Protein AF-A0A067DCW1-F1 (afdb_monomer_lite)

Structure (mmCIF, N/CA/C/O backbone):
data_AF-A0A067DCW1-F1
#
_entry.id   AF-A0A067DCW1-F1
#
loop_
_atom_site.group_PDB
_atom_site.id
_atom_site.type_symbol
_atom_site.label_atom_id
_atom_site.label_alt_id
_atom_site.label_comp_id
_atom_site.label_asym_id
_atom_site.label_entity_id
_atom_site.label_seq_id
_atom_site.pdbx_PDB_ins_code
_atom_site.Cartn_x
_atom_site.Cartn_y
_atom_site.Cartn_z
_atom_site.occupancy
_atom_site.B_iso_or_equiv
_atom_site.auth_seq_id
_atom_site.auth_comp_id
_atom_site.auth_asym_id
_atom_site.auth_atom_id
_atom_site.pdbx_PDB_model_num
ATOM 1 N N . ASN A 1 1 ? 26.814 -1.345 -32.797 1.00 62.94 1 ASN A N 1
ATOM 2 C CA . ASN A 1 1 ? 25.443 -1.521 -32.269 1.00 62.94 1 ASN A CA 1
ATOM 3 C C . ASN A 1 1 ? 25.289 -0.951 -30.857 1.00 62.94 1 ASN A C 1
ATOM 5 O O . ASN A 1 1 ? 24.846 -1.638 -29.954 1.00 62.94 1 ASN A O 1
ATOM 9 N N . LEU A 1 2 ? 25.624 0.328 -30.653 1.00 83.44 2 LEU A N 1
ATOM 10 C CA . LEU A 1 2 ? 25.447 1.003 -29.356 1.00 83.44 2 LEU A CA 1
ATOM 11 C C . LEU A 1 2 ? 23.960 1.272 -29.051 1.00 83.44 2 LEU A C 1
ATOM 13 O O . LEU A 1 2 ? 23.530 1.192 -27.907 1.00 83.44 2 LEU A O 1
ATOM 17 N N . SER A 1 3 ? 23.166 1.525 -30.097 1.00 88.94 3 SER A N 1
ATOM 18 C CA . SER A 1 3 ? 21.729 1.796 -29.982 1.00 88.94 3 SER A CA 1
ATOM 19 C C . SER A 1 3 ? 20.936 0.626 -29.396 1.00 88.94 3 SER A C 1
ATOM 21 O O . SER A 1 3 ? 20.045 0.869 -28.595 1.00 88.94 3 SER A O 1
ATOM 23 N N . SER A 1 4 ? 21.244 -0.623 -29.763 1.00 86.31 4 SER A N 1
ATOM 24 C CA . SER A 1 4 ? 20.523 -1.793 -29.238 1.00 86.31 4 SER A CA 1
ATOM 25 C C . SER A 1 4 ? 20.833 -2.030 -27.761 1.00 86.31 4 SER A C 1
ATOM 27 O O . SER A 1 4 ? 19.921 -2.259 -26.976 1.00 86.31 4 SER A O 1
ATOM 29 N N . ALA A 1 5 ? 22.099 -1.863 -27.364 1.00 89.50 5 ALA A N 1
ATOM 30 C CA . ALA A 1 5 ? 22.513 -1.972 -25.968 1.00 89.50 5 ALA A CA 1
ATOM 31 C C . ALA A 1 5 ? 21.838 -0.913 -25.072 1.00 89.50 5 ALA A C 1
ATOM 33 O O . ALA A 1 5 ? 21.439 -1.222 -23.951 1.00 89.50 5 ALA A O 1
ATOM 34 N N . LEU A 1 6 ? 21.652 0.321 -25.566 1.00 91.44 6 LEU A N 1
ATOM 35 C CA . LEU A 1 6 ? 20.890 1.346 -24.840 1.00 91.44 6 LEU A CA 1
ATOM 36 C C . LEU A 1 6 ? 19.412 0.963 -24.676 1.00 91.44 6 LEU A C 1
ATOM 38 O O . LEU A 1 6 ? 18.846 1.168 -23.603 1.00 91.44 6 LEU A O 1
ATOM 42 N N . THR A 1 7 ? 18.785 0.408 -25.716 1.00 92.38 7 THR A N 1
ATOM 43 C CA . THR A 1 7 ? 17.385 -0.035 -25.653 1.00 92.38 7 THR A CA 1
ATOM 44 C C . THR A 1 7 ? 17.198 -1.173 -24.650 1.00 92.38 7 THR A C 1
ATOM 46 O O . THR A 1 7 ? 16.283 -1.119 -23.830 1.00 92.38 7 THR A O 1
ATOM 49 N N . GLU A 1 8 ? 18.088 -2.165 -24.658 1.00 92.81 8 GLU A N 1
ATOM 50 C CA . GLU A 1 8 ? 18.062 -3.288 -23.713 1.00 92.81 8 GLU A CA 1
ATOM 51 C C . GLU A 1 8 ? 18.23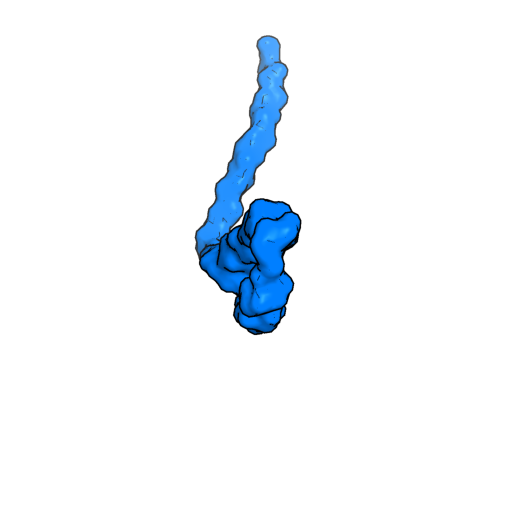9 -2.817 -22.263 1.00 92.81 8 GLU A C 1
ATOM 53 O O . GLU A 1 8 ? 17.491 -3.236 -21.377 1.00 92.81 8 GLU A O 1
ATOM 58 N N . ALA A 1 9 ? 19.171 -1.889 -22.020 1.00 92.25 9 ALA A N 1
ATOM 59 C CA . ALA A 1 9 ? 19.385 -1.309 -20.697 1.00 92.25 9 ALA A CA 1
ATOM 60 C C . ALA A 1 9 ? 18.151 -0.538 -20.192 1.00 92.25 9 ALA A C 1
ATOM 62 O O . ALA A 1 9 ? 17.744 -0.711 -19.041 1.00 92.25 9 ALA A O 1
ATOM 63 N N . ALA A 1 10 ? 17.515 0.265 -21.051 1.00 94.19 10 ALA A N 1
ATOM 64 C CA . ALA A 1 10 ? 16.291 0.987 -20.705 1.00 94.19 10 ALA A CA 1
ATOM 65 C C . ALA A 1 10 ? 15.132 0.028 -20.381 1.00 94.19 10 ALA A C 1
ATOM 67 O O . ALA A 1 10 ? 14.383 0.244 -19.427 1.00 94.19 10 ALA A O 1
ATOM 68 N N . GLN A 1 11 ? 15.005 -1.067 -21.134 1.00 94.38 11 GLN A N 1
ATOM 69 C CA . GLN A 1 11 ? 13.967 -2.068 -20.906 1.00 94.38 11 GLN A CA 1
ATOM 70 C C . GLN A 1 11 ? 14.197 -2.848 -19.603 1.00 94.38 11 GLN A C 1
ATOM 72 O O . GLN A 1 11 ? 13.251 -3.066 -18.844 1.00 94.38 11 GLN A O 1
ATOM 77 N N . ALA A 1 12 ? 15.448 -3.204 -19.295 1.00 95.44 12 ALA A N 1
ATOM 78 C CA . ALA A 1 12 ? 15.812 -3.819 -18.021 1.00 95.44 12 ALA A CA 1
ATOM 79 C C . ALA A 1 12 ? 15.509 -2.890 -16.832 1.00 95.44 12 ALA A C 1
ATOM 81 O O . ALA A 1 12 ? 14.950 -3.332 -15.826 1.00 95.44 12 ALA A O 1
ATOM 82 N N . GLN A 1 13 ? 15.803 -1.592 -16.965 1.00 95.69 13 GLN A N 1
ATOM 83 C CA . GLN A 1 13 ? 15.476 -0.595 -15.948 1.00 95.69 13 GLN A CA 1
ATOM 84 C C . GLN A 1 13 ? 13.960 -0.460 -15.748 1.00 95.69 13 GLN A C 1
ATOM 86 O O . GLN A 1 13 ? 13.486 -0.491 -14.612 1.00 95.69 13 GLN A O 1
ATOM 91 N N . ALA A 1 14 ? 13.185 -0.364 -16.832 1.00 95.00 14 ALA A N 1
ATOM 92 C CA . ALA A 1 14 ? 11.727 -0.291 -16.764 1.00 95.00 14 ALA A CA 1
ATOM 93 C C . ALA A 1 14 ? 11.124 -1.534 -16.087 1.00 95.00 14 ALA A C 1
ATOM 95 O O . ALA A 1 14 ? 10.235 -1.412 -15.242 1.00 95.00 14 ALA A O 1
ATOM 96 N N . GLN A 1 15 ? 11.650 -2.723 -16.397 1.00 96.44 15 GLN A N 1
ATOM 97 C CA . GLN A 1 15 ? 11.227 -3.973 -15.772 1.00 96.44 15 GLN A CA 1
ATOM 98 C C . GLN A 1 15 ? 11.539 -4.001 -14.268 1.00 96.44 15 GLN A C 1
ATOM 100 O O . GLN A 1 15 ? 10.692 -4.417 -13.477 1.00 96.44 15 GLN A O 1
ATOM 105 N N . ALA A 1 16 ? 12.723 -3.534 -13.862 1.00 96.06 16 ALA A N 1
ATOM 106 C CA . ALA A 1 16 ? 13.105 -3.449 -12.454 1.00 96.06 16 ALA A CA 1
ATOM 107 C C . ALA A 1 16 ? 12.207 -2.474 -11.671 1.00 96.06 16 ALA A C 1
ATOM 109 O O . ALA A 1 16 ? 11.773 -2.788 -10.563 1.00 96.06 16 ALA A O 1
ATOM 110 N N . ILE A 1 17 ? 11.869 -1.323 -12.263 1.00 95.06 17 ILE A N 1
ATOM 111 C CA . ILE A 1 17 ? 10.937 -0.354 -11.667 1.00 95.06 17 ILE A CA 1
ATOM 112 C C . ILE A 1 17 ? 9.539 -0.967 -11.523 1.00 95.06 17 ILE A C 1
ATOM 114 O O . ILE A 1 17 ? 8.916 -0.833 -10.471 1.00 95.06 17 ILE A O 1
ATOM 118 N N . ALA A 1 18 ? 9.044 -1.663 -12.550 1.00 95.19 18 ALA A N 1
ATOM 119 C CA . ALA A 1 18 ? 7.737 -2.313 -12.503 1.00 95.19 18 ALA A CA 1
ATOM 120 C C . ALA A 1 18 ? 7.668 -3.409 -11.424 1.00 95.19 18 ALA A C 1
ATOM 122 O O . ALA A 1 18 ? 6.668 -3.516 -10.712 1.00 95.19 18 ALA A O 1
ATOM 123 N N . ASP A 1 19 ? 8.732 -4.200 -11.270 1.00 97.62 19 ASP A N 1
ATOM 124 C CA . ASP A 1 19 ? 8.828 -5.206 -10.210 1.00 97.62 19 ASP A CA 1
ATOM 125 C C . ASP A 1 19 ? 8.846 -4.570 -8.812 1.00 97.62 19 ASP A C 1
ATOM 127 O O . ASP A 1 19 ? 8.135 -5.021 -7.911 1.00 97.62 19 ASP A O 1
ATOM 131 N N . LEU A 1 20 ? 9.592 -3.475 -8.637 1.00 96.38 20 LEU A N 1
ATOM 132 C CA . LEU A 1 20 ? 9.623 -2.735 -7.378 1.00 96.38 20 LEU A CA 1
ATOM 133 C C . LEU A 1 20 ? 8.243 -2.169 -7.014 1.00 96.38 20 LEU A C 1
ATOM 135 O O . LEU A 1 20 ? 7.812 -2.322 -5.871 1.00 96.38 20 LEU A O 1
ATOM 139 N N . LYS A 1 21 ? 7.525 -1.588 -7.986 1.00 95.56 21 LYS A N 1
ATOM 140 C CA . LYS A 1 21 ? 6.143 -1.122 -7.788 1.00 95.56 21 LYS A CA 1
ATOM 141 C C . LYS A 1 21 ? 5.241 -2.253 -7.299 1.00 95.56 21 LYS A C 1
ATOM 143 O O . LYS A 1 21 ? 4.593 -2.110 -6.268 1.00 95.56 21 LYS A O 1
ATOM 148 N N . ARG A 1 22 ? 5.283 -3.414 -7.961 1.00 97.00 22 ARG A N 1
ATOM 149 C CA . ARG A 1 22 ? 4.482 -4.583 -7.567 1.00 97.00 22 ARG A CA 1
ATOM 150 C C . ARG A 1 22 ? 4.816 -5.081 -6.158 1.00 97.00 22 ARG A C 1
ATOM 152 O O . ARG A 1 22 ? 3.917 -5.458 -5.408 1.00 97.00 22 ARG A O 1
ATOM 159 N N . LYS A 1 23 ? 6.098 -5.098 -5.779 1.00 97.75 23 LYS A N 1
ATOM 160 C CA . LYS A 1 23 ? 6.526 -5.467 -4.418 1.00 97.75 23 LYS A CA 1
ATOM 161 C C . LYS A 1 23 ? 5.983 -4.497 -3.371 1.00 97.75 23 LYS A C 1
ATOM 163 O O . LYS A 1 23 ? 5.545 -4.941 -2.310 1.00 97.75 23 LYS A O 1
ATOM 168 N N . LEU A 1 24 ? 5.982 -3.201 -3.675 1.00 96.56 24 LEU A N 1
ATOM 169 C CA . LEU A 1 24 ? 5.455 -2.176 -2.780 1.00 96.56 24 LEU A CA 1
ATOM 170 C C . LEU A 1 24 ? 3.931 -2.284 -2.629 1.00 96.56 24 LEU A C 1
ATOM 172 O O . LEU A 1 24 ? 3.441 -2.306 -1.504 1.00 96.56 24 LEU A O 1
ATOM 176 N N . GLU A 1 25 ? 3.195 -2.471 -3.725 1.00 96.94 25 GLU A N 1
ATOM 177 C CA . GLU A 1 25 ? 1.744 -2.721 -3.700 1.00 96.94 25 GLU A CA 1
ATOM 178 C C . GLU A 1 25 ? 1.398 -3.972 -2.875 1.00 96.94 25 GLU A C 1
ATOM 180 O O . GLU A 1 25 ? 0.468 -3.975 -2.062 1.00 96.94 25 GLU A O 1
ATOM 185 N N . PHE A 1 26 ? 2.178 -5.047 -3.032 1.00 97.81 26 PHE A N 1
ATOM 186 C CA . PHE A 1 26 ? 2.013 -6.255 -2.228 1.00 97.81 26 PHE A CA 1
ATOM 187 C C . PHE A 1 26 ? 2.239 -5.979 -0.737 1.00 97.8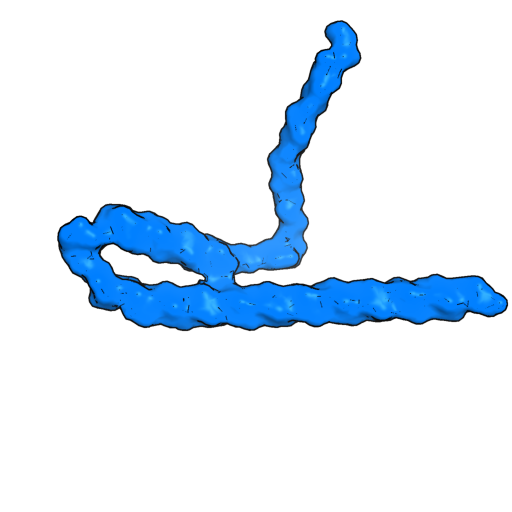1 26 PHE A C 1
ATOM 189 O O . PHE A 1 26 ? 1.445 -6.415 0.101 1.00 97.81 26 PHE A O 1
ATOM 196 N N . PHE A 1 27 ? 3.287 -5.226 -0.396 1.00 97.94 27 PHE A N 1
ATOM 197 C CA . PHE A 1 27 ? 3.551 -4.819 0.981 1.00 97.94 27 PHE A CA 1
ATOM 198 C C . PHE A 1 27 ? 2.401 -3.977 1.555 1.00 97.94 27 PHE A C 1
ATOM 200 O O . PHE A 1 27 ? 1.901 -4.298 2.633 1.00 97.94 27 PHE A O 1
ATOM 207 N N . GLN A 1 28 ? 1.896 -2.984 0.816 1.00 98.25 28 GLN A N 1
ATOM 208 C CA . GLN A 1 28 ? 0.732 -2.178 1.210 1.00 98.25 28 GLN A CA 1
ATOM 209 C C . GLN A 1 28 ? -0.507 -3.046 1.471 1.00 98.25 28 GLN A C 1
ATOM 211 O O . GLN A 1 28 ? -1.192 -2.877 2.484 1.00 98.25 28 GLN A O 1
ATOM 216 N N . SER A 1 29 ? -0.757 -4.052 0.624 1.00 97.88 29 SER A N 1
ATOM 217 C CA . SER A 1 29 ? -1.831 -5.021 0.861 1.00 97.88 29 SER A CA 1
ATOM 218 C C . SER A 1 29 ? -1.641 -5.803 2.165 1.00 97.88 29 SER A C 1
ATOM 220 O O . SER A 1 29 ? -2.637 -6.127 2.817 1.00 97.88 29 SER A O 1
ATOM 222 N N . LYS A 1 30 ? -0.405 -6.141 2.549 1.00 98.38 30 LYS A N 1
ATOM 223 C CA . LYS A 1 30 ? -0.118 -6.825 3.818 1.00 98.38 30 LYS A CA 1
ATOM 224 C C . LYS A 1 30 ? -0.301 -5.908 5.018 1.00 98.38 30 LYS A C 1
ATOM 226 O O . LYS A 1 30 ? -0.915 -6.338 5.991 1.00 98.38 30 LYS A O 1
ATOM 231 N N . VAL A 1 31 ? 0.116 -4.646 4.925 1.00 97.75 31 VAL A N 1
ATOM 232 C CA . VAL A 1 31 ? -0.157 -3.642 5.965 1.00 97.75 31 VAL A CA 1
ATOM 233 C C . VAL A 1 31 ? -1.665 -3.501 6.184 1.00 97.75 31 VAL A C 1
ATOM 235 O O . VAL A 1 31 ? -2.129 -3.590 7.319 1.00 97.75 31 VAL A O 1
ATOM 238 N N . LYS A 1 32 ? -2.460 -3.409 5.109 1.00 97.38 32 LYS A N 1
ATOM 239 C CA . LYS A 1 32 ? -3.929 -3.358 5.199 1.00 97.38 32 LYS A CA 1
ATOM 240 C C . LYS A 1 32 ? -4.530 -4.588 5.895 1.00 97.38 32 LYS A C 1
ATOM 242 O O . LYS A 1 32 ? -5.446 -4.451 6.709 1.00 97.38 32 LYS A O 1
ATOM 247 N N . GLN A 1 33 ? -4.018 -5.786 5.597 1.00 97.44 33 GLN A N 1
ATOM 248 C CA . GLN A 1 33 ? -4.440 -7.025 6.266 1.00 97.44 33 GLN A CA 1
ATOM 249 C C . GLN A 1 33 ? -4.133 -6.974 7.768 1.00 97.44 33 GLN A C 1
ATOM 251 O O . GLN A 1 33 ? -5.017 -7.243 8.578 1.00 97.44 33 GLN A O 1
ATOM 256 N N . VAL A 1 34 ? -2.918 -6.567 8.144 1.00 96.25 34 VAL A N 1
ATOM 257 C CA . VAL A 1 34 ? -2.504 -6.440 9.550 1.00 96.25 34 VAL A CA 1
ATOM 258 C C . VAL A 1 34 ? -3.363 -5.415 10.290 1.00 96.25 34 VAL A C 1
ATOM 260 O O . VAL A 1 34 ? -3.882 -5.723 11.358 1.00 96.25 34 VAL A O 1
ATOM 263 N N . VAL A 1 35 ? -3.601 -4.237 9.708 1.00 95.94 35 VAL A N 1
ATOM 264 C CA . VAL A 1 35 ? -4.480 -3.215 10.299 1.00 95.94 35 VAL A CA 1
ATOM 265 C C . VAL A 1 35 ? -5.890 -3.755 10.537 1.00 95.94 35 VAL A C 1
ATOM 267 O O . VAL A 1 35 ? -6.464 -3.528 11.601 1.00 95.94 35 VAL A O 1
ATOM 270 N N . THR A 1 36 ? -6.437 -4.509 9.581 1.00 95.00 36 THR A N 1
ATOM 271 C CA . THR A 1 36 ? -7.770 -5.121 9.715 1.00 95.00 36 THR A CA 1
ATOM 272 C C . THR A 1 36 ? -7.835 -6.080 10.908 1.00 95.00 36 THR A C 1
ATOM 274 O O . THR A 1 36 ? -8.848 -6.125 11.601 1.00 95.00 36 THR A O 1
ATOM 277 N N . VAL A 1 37 ? -6.749 -6.811 11.177 1.00 95.38 37 VAL A N 1
ATOM 278 C CA . VAL A 1 37 ? -6.635 -7.720 12.328 1.00 95.38 37 VAL A CA 1
ATOM 279 C C . VAL A 1 37 ? -6.435 -6.961 13.642 1.00 95.38 37 VAL A C 1
ATOM 281 O O . VAL A 1 37 ? -6.993 -7.362 14.661 1.00 95.38 37 VAL A O 1
ATOM 284 N N . LEU A 1 38 ? -5.656 -5.876 13.636 1.00 91.94 38 LEU A N 1
ATOM 285 C CA . LEU A 1 38 ? -5.313 -5.121 14.844 1.00 91.94 38 LEU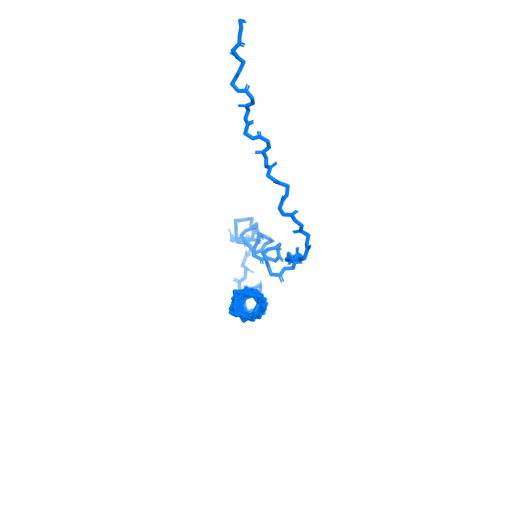 A CA 1
ATOM 286 C C . LEU A 1 38 ? -6.441 -4.209 15.330 1.00 91.94 38 LEU A C 1
ATOM 288 O O . LEU A 1 38 ? -6.621 -4.073 16.537 1.00 91.94 38 LEU A O 1
ATOM 292 N N . LYS A 1 39 ? -7.219 -3.602 14.425 1.00 91.50 39 LYS A N 1
ATOM 293 C CA . LYS A 1 39 ? -8.280 -2.642 14.781 1.00 91.50 39 LYS A CA 1
ATOM 294 C C . LYS A 1 39 ? -9.252 -3.151 15.856 1.00 91.50 39 LYS A C 1
ATOM 296 O O . LYS A 1 39 ? -9.482 -2.415 16.812 1.00 91.50 39 LYS A O 1
ATOM 301 N N . PRO A 1 40 ? -9.793 -4.381 15.768 1.00 90.81 40 PRO A N 1
ATOM 302 C CA . PRO A 1 40 ? -10.695 -4.913 16.790 1.00 90.81 40 PRO A CA 1
ATOM 303 C C . PRO A 1 40 ? -10.029 -5.195 18.143 1.00 90.81 40 PRO A C 1
ATOM 305 O O . PRO A 1 40 ? -10.733 -5.366 19.130 1.00 90.81 40 PRO A O 1
ATOM 308 N N . GLN A 1 41 ? -8.695 -5.282 18.194 1.00 87.75 41 GLN A N 1
ATOM 309 C CA . GLN A 1 41 ? -7.941 -5.566 19.422 1.00 87.75 41 GLN A CA 1
ATOM 310 C C . GLN A 1 41 ? -7.678 -4.304 20.253 1.00 87.75 41 GLN A C 1
ATOM 312 O O . GLN A 1 41 ? -7.143 -4.392 21.357 1.00 87.75 41 GLN A O 1
ATOM 317 N N . ILE A 1 42 ? -8.033 -3.125 19.730 1.00 88.00 42 ILE A N 1
ATOM 318 C CA . ILE A 1 42 ? -7.896 -1.869 20.459 1.00 88.00 42 ILE A CA 1
ATOM 319 C C . ILE A 1 42 ? -8.916 -1.829 21.599 1.00 88.00 42 ILE A C 1
ATOM 321 O O . ILE A 1 42 ? -10.126 -1.909 21.392 1.00 88.00 42 ILE A O 1
ATOM 325 N N . THR A 1 43 ? -8.403 -1.648 22.810 1.00 86.25 43 THR A N 1
ATOM 326 C CA . THR A 1 43 ? -9.181 -1.470 24.039 1.00 86.25 43 THR A CA 1
ATOM 327 C C . THR A 1 43 ? -9.296 0.011 24.394 1.00 86.25 43 THR A C 1
ATOM 329 O O . THR A 1 43 ? -8.501 0.829 23.931 1.00 86.25 43 THR A O 1
ATOM 332 N N . SER A 1 44 ? -10.228 0.369 25.281 1.00 81.44 44 SER A N 1
ATOM 333 C CA . SER A 1 44 ? -10.386 1.750 25.769 1.00 81.44 44 SER A CA 1
ATOM 334 C C . SER A 1 44 ? -9.104 2.334 26.377 1.00 81.44 44 SER A C 1
ATOM 336 O O . SER A 1 44 ? -8.856 3.529 26.253 1.00 81.44 44 SER A O 1
ATOM 338 N N . GLU A 1 45 ? -8.265 1.499 26.995 1.00 83.44 45 GLU A N 1
ATOM 339 C CA . GLU A 1 45 ? -6.991 1.906 27.608 1.00 83.44 45 GLU A CA 1
ATOM 340 C C . GLU A 1 45 ? -5.884 2.181 26.579 1.00 83.44 45 GLU A C 1
ATOM 342 O O . GLU A 1 45 ? -5.012 3.014 26.810 1.00 83.44 45 GLU A O 1
ATOM 347 N N . SER A 1 46 ? -5.920 1.501 25.430 1.00 81.69 46 SER A N 1
ATOM 348 C CA . SER A 1 46 ? -4.911 1.619 24.366 1.00 81.69 46 SER A CA 1
ATOM 349 C C . SER A 1 46 ? -5.361 2.505 23.200 1.00 81.69 46 SER A C 1
ATOM 351 O O . SER A 1 46 ? -4.570 2.798 22.306 1.00 81.69 46 SER A O 1
ATOM 353 N N . GLN A 1 47 ? -6.614 2.971 23.207 1.00 82.94 47 GLN A N 1
ATOM 354 C CA . GLN A 1 47 ? -7.272 3.598 22.061 1.00 82.94 47 GLN A CA 1
ATOM 355 C C . GLN A 1 47 ? -6.556 4.832 21.511 1.00 82.94 47 GLN A C 1
ATOM 357 O O . GLN A 1 47 ? -6.527 5.018 20.296 1.00 82.94 47 GLN A O 1
ATOM 362 N N . ILE A 1 48 ? -5.961 5.658 22.373 1.00 83.00 48 ILE A N 1
ATOM 363 C CA . ILE A 1 48 ? -5.302 6.896 21.939 1.00 83.00 48 ILE A CA 1
ATOM 364 C C . ILE A 1 48 ? -4.009 6.581 21.173 1.00 83.00 48 ILE A C 1
ATOM 366 O O . ILE A 1 48 ? -3.842 7.022 20.039 1.00 83.00 48 ILE A O 1
ATOM 370 N N . SER A 1 49 ? -3.107 5.790 21.759 1.00 83.19 49 SER A N 1
ATOM 371 C CA . SER A 1 49 ? -1.798 5.495 21.161 1.00 83.19 49 SER A CA 1
ATOM 372 C C . SER A 1 49 ? -1.880 4.444 20.053 1.00 83.19 49 SER A C 1
ATOM 374 O O . SER A 1 49 ? -1.311 4.635 18.979 1.00 83.19 49 SER A O 1
ATOM 376 N N . ALA A 1 50 ? -2.628 3.359 20.267 1.00 87.44 50 ALA A N 1
ATOM 377 C CA . ALA A 1 50 ? -2.809 2.315 19.262 1.00 87.44 50 ALA A CA 1
ATOM 378 C C . ALA A 1 50 ? -3.657 2.808 18.081 1.00 87.44 50 ALA A C 1
ATOM 380 O O . ALA A 1 50 ? -3.391 2.440 16.939 1.00 87.44 50 ALA A O 1
ATOM 381 N N . GLY A 1 51 ? -4.642 3.678 18.332 1.00 87.19 51 GLY A N 1
ATOM 382 C CA . GLY A 1 51 ? -5.443 4.299 17.279 1.00 87.19 51 GLY A CA 1
ATOM 383 C C . GLY A 1 51 ? -4.607 5.181 16.352 1.00 87.19 51 GLY A C 1
ATOM 384 O O . GLY A 1 51 ? -4.732 5.057 15.135 1.00 87.19 51 GLY A O 1
ATOM 385 N N . ALA A 1 52 ? -3.719 6.011 16.911 1.00 89.56 52 ALA A N 1
ATOM 386 C CA . ALA A 1 52 ? -2.803 6.841 16.129 1.00 89.56 52 ALA A CA 1
ATOM 387 C C . ALA A 1 52 ? -1.850 5.990 15.270 1.00 89.56 52 ALA A C 1
ATOM 389 O O . ALA A 1 52 ? -1.774 6.188 14.059 1.00 89.56 52 ALA A O 1
ATOM 390 N N . ALA A 1 53 ? -1.217 4.971 15.863 1.00 92.00 53 ALA A N 1
ATOM 391 C CA . ALA A 1 53 ? -0.336 4.061 15.129 1.00 92.00 53 ALA A CA 1
ATOM 392 C C . ALA A 1 53 ? -1.069 3.326 13.990 1.00 92.00 53 ALA A C 1
ATOM 394 O O . ALA A 1 53 ? -0.524 3.149 12.901 1.00 92.00 53 ALA A O 1
ATOM 395 N N . ILE A 1 54 ? -2.327 2.922 14.203 1.00 94.44 54 ILE A N 1
ATOM 396 C CA . ILE A 1 54 ? -3.137 2.324 13.138 1.00 94.44 54 ILE A CA 1
ATOM 397 C C . ILE A 1 54 ? -3.422 3.328 12.018 1.00 94.44 54 ILE A C 1
ATOM 399 O O . ILE A 1 54 ? -3.310 2.952 10.855 1.00 94.44 54 ILE A O 1
ATOM 403 N N . GLN A 1 55 ? -3.759 4.581 12.329 1.00 93.62 55 GLN A N 1
ATOM 404 C CA . GLN A 1 55 ? -4.005 5.598 11.299 1.00 93.62 55 GLN A CA 1
ATOM 405 C C . GLN A 1 55 ? -2.767 5.844 10.430 1.00 93.62 55 GLN A C 1
ATOM 407 O O . GLN A 1 55 ? -2.887 5.936 9.209 1.00 93.62 55 GLN A O 1
ATOM 412 N N . GLU A 1 56 ? -1.575 5.879 11.029 1.00 95.25 56 GLU A N 1
ATOM 413 C CA . GLU A 1 56 ? -0.319 5.980 10.278 1.00 95.25 56 GLU A CA 1
ATOM 414 C C . GLU A 1 56 ? -0.129 4.788 9.326 1.00 95.25 56 GLU A C 1
ATOM 416 O O . GLU A 1 56 ? 0.173 4.971 8.143 1.00 95.25 56 GLU A O 1
ATOM 421 N N . LEU A 1 57 ? -0.384 3.563 9.798 1.00 96.50 57 LEU A N 1
ATOM 422 C CA . LEU A 1 57 ? -0.322 2.359 8.962 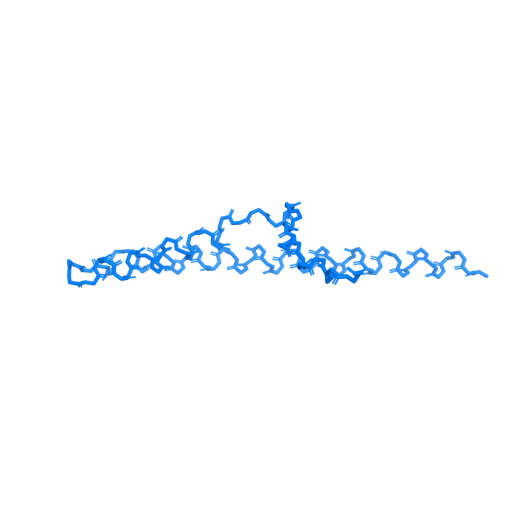1.00 96.50 57 LEU A CA 1
ATOM 423 C C . LEU A 1 57 ? -1.360 2.375 7.829 1.00 96.50 57 LEU A C 1
ATOM 425 O O . LEU A 1 57 ? -1.072 1.904 6.729 1.00 96.50 57 LEU A O 1
ATOM 429 N N . GLU A 1 58 ? -2.551 2.928 8.062 1.00 96.44 58 GLU A N 1
ATOM 430 C CA . GLU A 1 58 ? -3.560 3.126 7.015 1.00 96.44 58 GLU A CA 1
ATOM 431 C C . GLU A 1 58 ? -3.112 4.136 5.963 1.00 96.44 58 GLU A C 1
ATOM 433 O O . GLU A 1 58 ? -3.325 3.904 4.770 1.00 96.44 58 GLU A O 1
ATOM 438 N N . GLY A 1 59 ? -2.442 5.210 6.382 1.00 95.19 59 GLY A N 1
ATOM 439 C CA . GLY A 1 59 ? -1.793 6.155 5.478 1.00 95.19 59 GLY A CA 1
ATOM 440 C C . GLY A 1 59 ? -0.785 5.454 4.567 1.00 95.19 59 GLY A C 1
ATOM 441 O O . GLY A 1 59 ? -0.876 5.555 3.346 1.00 95.19 59 GLY A O 1
ATOM 442 N N . LEU A 1 60 ? 0.115 4.649 5.138 1.00 94.31 60 LEU A N 1
ATOM 443 C CA . LEU A 1 60 ? 1.116 3.899 4.367 1.00 94.31 60 LEU A CA 1
ATOM 444 C C . LEU A 1 60 ? 0.484 2.866 3.420 1.00 94.31 60 LEU A C 1
ATOM 446 O O . LEU A 1 60 ? 0.913 2.722 2.273 1.00 94.31 60 LEU A O 1
ATOM 450 N N . ALA A 1 61 ? -0.557 2.165 3.874 1.00 96.06 61 ALA A N 1
ATOM 451 C CA . ALA A 1 61 ? -1.272 1.173 3.073 1.00 96.06 61 ALA A CA 1
ATOM 452 C C . ALA A 1 61 ? -2.101 1.780 1.926 1.00 96.06 61 ALA A C 1
ATOM 454 O O . ALA A 1 61 ? -2.458 1.057 0.996 1.00 96.06 61 ALA A O 1
ATOM 455 N N . SER A 1 62 ? -2.439 3.070 2.005 1.00 94.81 62 SER A N 1
ATOM 456 C CA . SER A 1 62 ? -3.249 3.794 1.013 1.00 94.81 62 SER A CA 1
ATOM 457 C C . SER A 1 62 ? -2.455 4.807 0.184 1.00 94.81 62 SER A C 1
ATOM 459 O O . SER A 1 62 ? -3.014 5.427 -0.719 1.00 94.81 62 SER A O 1
ATOM 461 N N . MET A 1 63 ? -1.160 4.959 0.467 1.00 93.94 63 MET A N 1
ATOM 462 C CA . MET A 1 63 ? -0.269 5.878 -0.230 1.00 93.94 63 MET A CA 1
ATOM 463 C C . MET A 1 63 ? -0.232 5.585 -1.737 1.00 93.94 63 MET A C 1
ATOM 465 O O . MET A 1 63 ? 0.083 4.469 -2.154 1.00 93.94 63 MET A O 1
ATOM 469 N N . ASP A 1 64 ? -0.502 6.601 -2.558 1.00 91.94 64 ASP A N 1
ATOM 470 C CA . ASP A 1 64 ? -0.390 6.491 -4.013 1.00 91.94 64 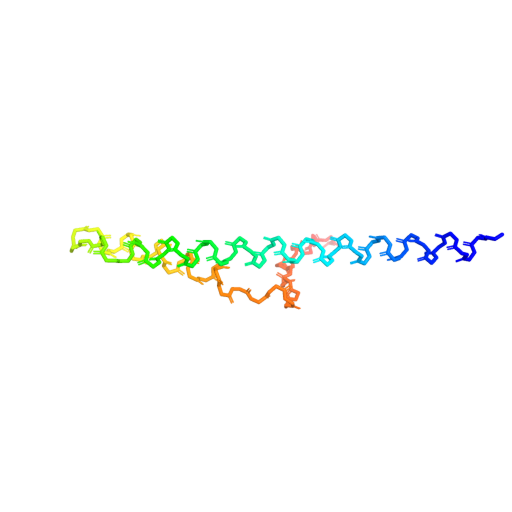ASP A CA 1
ATOM 471 C C . ASP A 1 64 ? 1.077 6.594 -4.449 1.00 91.94 64 ASP A C 1
ATOM 473 O O . ASP A 1 64 ? 1.674 7.670 -4.490 1.00 91.94 64 ASP A O 1
ATOM 477 N N . ILE A 1 65 ? 1.650 5.446 -4.801 1.00 90.25 65 ILE A N 1
ATOM 478 C CA . ILE A 1 65 ? 3.052 5.300 -5.210 1.00 90.25 65 ILE A CA 1
ATOM 479 C C . ILE A 1 65 ? 3.340 5.845 -6.618 1.00 90.25 65 ILE A C 1
ATOM 481 O O . ILE A 1 65 ? 4.482 5.799 -7.079 1.00 90.25 65 ILE A O 1
ATOM 485 N N . ASN A 1 66 ? 2.316 6.316 -7.336 1.00 89.88 66 ASN A N 1
ATOM 486 C CA . ASN A 1 66 ? 2.479 6.983 -8.627 1.00 89.88 66 ASN A CA 1
ATOM 487 C C . ASN A 1 66 ? 2.628 8.495 -8.482 1.00 89.88 66 ASN A C 1
ATOM 489 O O . ASN A 1 66 ? 3.035 9.154 -9.441 1.00 89.88 66 ASN A O 1
ATOM 493 N N . ILE A 1 67 ? 2.330 9.041 -7.302 1.00 88.19 67 ILE A N 1
ATOM 494 C CA . ILE A 1 67 ? 2.586 10.441 -7.000 1.00 88.19 67 ILE A CA 1
ATOM 495 C C . ILE A 1 67 ? 4.074 10.574 -6.658 1.00 88.19 67 ILE A C 1
ATOM 497 O O . ILE A 1 67 ? 4.555 9.886 -5.754 1.00 88.19 67 ILE A O 1
ATOM 501 N N . PRO A 1 68 ? 4.825 11.445 -7.357 1.00 81.69 68 PRO A N 1
ATOM 502 C CA . PRO A 1 68 ? 6.187 11.764 -6.963 1.00 81.69 68 PRO A CA 1
ATOM 503 C C . PRO A 1 68 ? 6.200 12.231 -5.510 1.00 81.69 68 PRO A C 1
ATOM 505 O O . PRO A 1 68 ? 5.390 13.077 -5.121 1.00 81.69 68 PRO A O 1
ATOM 508 N N . LEU A 1 69 ? 7.126 11.701 -4.712 1.00 77.62 69 LEU A N 1
ATOM 509 C CA . LEU A 1 69 ? 7.393 12.269 -3.400 1.00 77.62 69 LEU A CA 1
ATOM 510 C C . LEU A 1 69 ? 7.707 13.750 -3.613 1.00 77.62 69 LEU A C 1
ATOM 512 O O . LEU A 1 69 ? 8.593 14.086 -4.400 1.00 77.62 69 LEU A O 1
ATOM 516 N N . LYS A 1 70 ? 6.962 14.640 -2.950 1.00 69.94 70 LYS A N 1
ATOM 517 C CA . LYS A 1 70 ? 7.452 16.003 -2.778 1.00 69.94 70 LYS A CA 1
ATOM 518 C C . LYS A 1 70 ? 8.719 15.839 -1.957 1.00 69.94 70 LYS A C 1
ATOM 520 O O . LYS A 1 70 ? 8.633 15.527 -0.774 1.00 69.94 70 LYS A O 1
ATOM 525 N N . GLU A 1 71 ? 9.874 15.932 -2.604 1.00 60.03 71 GLU A N 1
ATOM 526 C CA . GLU A 1 71 ? 11.113 16.158 -1.883 1.00 60.03 71 GLU A CA 1
ATOM 527 C C . GLU A 1 71 ? 10.848 17.418 -1.065 1.00 60.03 71 GLU A C 1
ATOM 529 O O . GLU A 1 71 ? 10.595 18.481 -1.638 1.00 60.03 71 GLU A O 1
ATOM 534 N N . ASP A 1 72 ? 10.786 17.289 0.261 1.00 54.69 72 ASP A N 1
ATOM 535 C CA . ASP A 1 72 ? 10.901 18.450 1.127 1.00 54.69 72 ASP A CA 1
ATOM 536 C C . ASP A 1 72 ? 12.196 19.121 0.692 1.00 54.69 72 ASP A C 1
ATOM 538 O O . ASP A 1 72 ? 13.281 18.574 0.891 1.00 54.69 72 ASP A O 1
ATOM 542 N N . THR A 1 73 ? 12.053 20.232 -0.033 1.00 48.84 73 THR A N 1
ATOM 543 C CA . THR A 1 73 ? 13.142 21.015 -0.607 1.00 48.84 73 THR A CA 1
ATOM 544 C C . THR A 1 73 ? 14.248 21.094 0.427 1.00 48.84 73 THR A C 1
ATOM 546 O O . THR A 1 73 ? 14.079 21.730 1.469 1.00 48.84 73 THR A O 1
ATOM 549 N N . GLN A 1 74 ? 15.361 20.414 0.152 1.00 50.44 74 GLN A N 1
ATOM 550 C CA . GLN A 1 74 ? 16.595 20.568 0.902 1.00 50.44 74 GLN A CA 1
ATOM 551 C C . GLN A 1 74 ? 16.819 22.080 1.034 1.00 50.44 74 GLN A C 1
ATOM 553 O O . GLN A 1 74 ? 16.786 22.757 -0.001 1.00 50.44 74 GLN A O 1
ATOM 558 N N . PRO A 1 75 ? 16.927 22.649 2.252 1.00 48.69 75 PRO A N 1
ATOM 559 C CA . PRO A 1 75 ? 17.025 24.089 2.392 1.00 48.69 75 PRO A CA 1
ATOM 560 C C . PRO A 1 75 ? 18.216 24.530 1.556 1.00 48.69 75 PRO A C 1
ATOM 562 O O . PRO A 1 75 ? 19.336 24.060 1.773 1.00 48.69 75 PRO A O 1
ATOM 565 N N . ALA A 1 76 ? 17.937 25.363 0.550 1.00 52.72 76 ALA A N 1
ATOM 566 C CA . ALA A 1 76 ? 18.956 26.006 -0.248 1.00 52.72 76 ALA A CA 1
ATOM 567 C C . ALA A 1 76 ? 19.937 26.617 0.746 1.00 52.72 76 ALA A C 1
ATOM 569 O O . ALA A 1 76 ? 19.573 27.502 1.524 1.00 52.72 76 ALA A O 1
ATOM 570 N N . VAL A 1 77 ? 21.147 26.066 0.790 1.00 52.16 77 VAL A N 1
ATOM 571 C CA . VAL A 1 77 ? 22.232 26.620 1.583 1.00 52.16 77 VAL A CA 1
ATOM 572 C C . VAL A 1 77 ? 22.417 28.028 1.034 1.00 52.16 77 VAL A C 1
ATOM 574 O O . VAL A 1 77 ? 22.888 28.194 -0.089 1.00 52.16 77 VAL A O 1
ATOM 577 N N . LEU 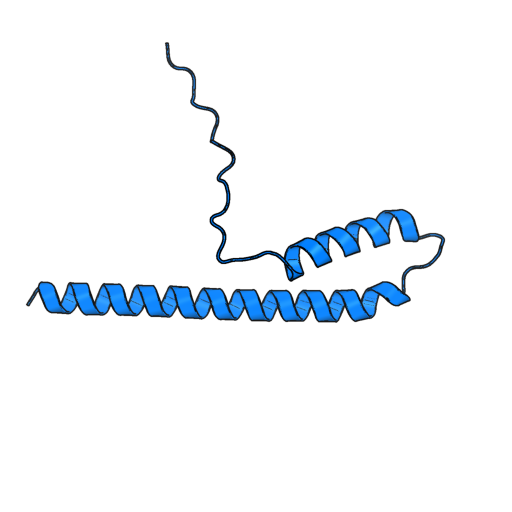A 1 78 ? 21.937 29.028 1.776 1.00 52.88 78 LEU A N 1
ATOM 578 C CA . LEU A 1 78 ? 22.133 30.436 1.469 1.00 52.88 78 LEU A CA 1
ATOM 579 C C . LEU A 1 78 ? 23.644 30.674 1.466 1.00 52.88 78 LEU A C 1
ATOM 581 O O . LEU A 1 78 ? 24.266 30.790 2.519 1.00 52.88 78 LEU A O 1
ATOM 585 N N . GLN A 1 79 ? 24.239 30.676 0.277 1.00 51.19 79 GLN A N 1
ATOM 586 C CA . GLN A 1 79 ? 25.571 31.209 0.047 1.00 51.19 79 GLN A CA 1
ATOM 587 C C . GLN A 1 79 ? 25.426 32.568 -0.627 1.00 51.19 79 GLN A C 1
ATOM 589 O O . GLN A 1 79 ? 25.265 32.639 -1.844 1.00 51.19 79 GLN A O 1
ATOM 594 N N . SER A 1 80 ? 25.490 33.619 0.190 1.00 49.72 80 SER A N 1
ATOM 595 C CA . SER A 1 80 ? 26.084 34.926 -0.129 1.00 49.72 80 SER A CA 1
ATOM 596 C C . SER A 1 80 ? 26.070 35.799 1.117 1.00 49.72 80 SER A C 1
ATOM 598 O O . SER A 1 80 ? 24.945 36.072 1.596 1.00 49.72 80 SER A O 1
#

Sequence (80 aa):
NLSSALTEAAQAQAQAIADLKRKLEFFQSKVKQVVTVLKPQITSESQISAGAAIQELEGLASMDINIPLKEDTQPAVLQS

Secondary structure (DSSP, 8-state):
-HHHHHHHHHHHHHHHHHHHHHHHHHHHHHHHHHHHHHGGG--TTTHHHHHHHHHHHHHHHH--TTSPP-----------

Foldseek 3Di:
DVVVVVVVVVVVVVVVVVVVVVVQLVVLVVLVVVLVVCVVVDDPVRCPPSVVVSVVSPCSSPDDPVDPPPPPPPPDPDDD

pLDDT: mean 86.63, std 14.5, range [48.69, 98.38]

Organism: Citrus sinensis (NCBI:txid2711)

Radius of gyration: 20.44 Å; chains: 1; bounding box: 37×43×60 Å